Protein AF-X6D9M5-F1 (afdb_monomer_lite)

Structure (mmCIF, N/CA/C/O backbone):
data_AF-X6D9M5-F1
#
_entry.id   AF-X6D9M5-F1
#
loop_
_atom_site.group_PDB
_atom_site.id
_atom_site.type_symbol
_atom_site.label_atom_id
_atom_site.label_alt_id
_atom_site.label_comp_id
_atom_site.label_asym_id
_atom_site.label_entity_id
_atom_site.label_seq_id
_atom_site.pdbx_PDB_ins_code
_atom_site.Cartn_x
_atom_site.Cartn_y
_atom_site.Cartn_z
_atom_site.occupancy
_atom_site.B_iso_or_equiv
_atom_site.auth_seq_id
_atom_site.auth_comp_id
_atom_site.auth_asym_id
_atom_site.auth_atom_id
_atom_site.pdbx_PDB_model_num
ATOM 1 N N . MET A 1 1 ? 16.285 -18.232 -2.831 1.00 40.88 1 MET A N 1
ATOM 2 C CA . MET A 1 1 ? 16.517 -17.414 -4.043 1.00 40.88 1 MET A CA 1
ATOM 3 C C . MET A 1 1 ? 15.274 -16.557 -4.263 1.00 40.88 1 MET A C 1
ATOM 5 O O . MET A 1 1 ? 14.259 -17.080 -4.710 1.00 40.88 1 MET A O 1
ATOM 9 N N . ALA A 1 2 ? 15.285 -15.296 -3.821 1.00 47.72 2 ALA A N 1
ATOM 10 C CA . ALA A 1 2 ? 14.126 -14.412 -3.945 1.00 47.72 2 ALA A CA 1
ATOM 11 C C . ALA A 1 2 ? 13.896 -14.106 -5.434 1.00 47.72 2 ALA A C 1
ATOM 13 O O . ALA A 1 2 ? 14.718 -13.460 -6.081 1.00 47.72 2 ALA A O 1
ATOM 14 N N . ARG A 1 3 ? 12.825 -14.655 -6.017 1.00 57.47 3 ARG A N 1
ATOM 15 C CA . ARG A 1 3 ? 12.467 -14.378 -7.412 1.00 57.47 3 ARG A CA 1
ATOM 16 C C . ARG A 1 3 ? 12.013 -12.924 -7.502 1.00 57.47 3 ARG A C 1
ATOM 18 O O . ARG A 1 3 ? 11.114 -12.528 -6.767 1.00 57.47 3 ARG A O 1
ATOM 25 N N . LYS A 1 4 ? 12.624 -12.158 -8.410 1.00 66.56 4 LYS A N 1
ATOM 26 C CA . LYS A 1 4 ? 12.223 -10.777 -8.697 1.00 66.56 4 LYS A CA 1
ATOM 27 C C . LYS A 1 4 ? 10.723 -10.749 -9.043 1.00 66.56 4 LYS A C 1
ATOM 29 O O . LYS A 1 4 ? 10.288 -11.608 -9.823 1.00 66.56 4 LYS A O 1
ATOM 34 N N . PRO A 1 5 ? 9.938 -9.814 -8.484 1.00 71.94 5 PRO A N 1
ATOM 35 C CA . PRO A 1 5 ? 8.542 -9.657 -8.866 1.00 71.94 5 PRO A CA 1
ATOM 36 C C . PRO A 1 5 ? 8.432 -9.332 -10.357 1.00 71.94 5 PRO A C 1
ATOM 38 O O . PRO A 1 5 ? 9.382 -8.861 -10.986 1.00 71.94 5 PRO A O 1
ATOM 41 N N . LYS A 1 6 ? 7.280 -9.655 -10.939 1.00 81.81 6 LYS A N 1
ATOM 42 C CA . LYS A 1 6 ? 6.987 -9.465 -12.361 1.00 81.81 6 LYS A CA 1
ATOM 43 C C . LYS A 1 6 ? 5.719 -8.638 -12.505 1.00 81.81 6 LYS A C 1
ATOM 45 O O . LYS A 1 6 ? 4.904 -8.589 -11.590 1.00 81.81 6 LYS A O 1
ATOM 50 N N . VAL A 1 7 ? 5.546 -8.010 -13.661 1.00 86.31 7 VAL A N 1
ATOM 51 C CA . VAL A 1 7 ? 4.274 -7.373 -14.012 1.00 86.31 7 VAL A CA 1
ATOM 52 C C . VAL A 1 7 ? 3.164 -8.435 -14.000 1.00 86.31 7 VAL A C 1
ATOM 54 O O 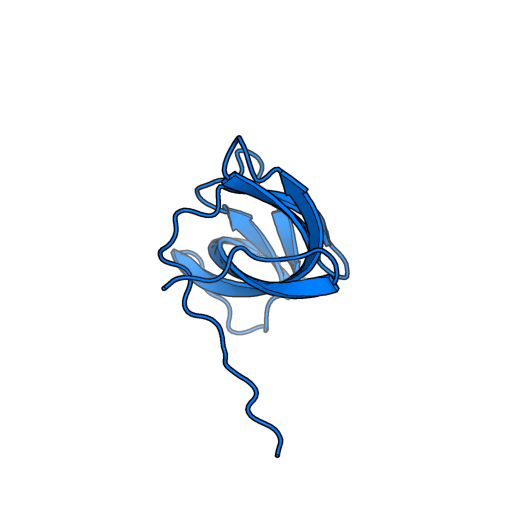. VAL A 1 7 ? 3.365 -9.540 -14.502 1.00 86.31 7 VAL A O 1
ATOM 57 N N . GLY A 1 8 ? 2.025 -8.113 -13.389 1.00 85.25 8 GLY A N 1
ATOM 58 C CA . GLY A 1 8 ? 0.888 -9.006 -13.157 1.00 85.25 8 GLY A CA 1
ATOM 59 C C . GLY A 1 8 ? 0.932 -9.773 -11.831 1.00 85.25 8 GLY A C 1
ATOM 60 O O . GLY A 1 8 ? -0.047 -10.427 -11.485 1.00 85.25 8 GLY A O 1
ATOM 61 N N . ASP A 1 9 ? 2.030 -9.694 -11.077 1.00 84.56 9 ASP A N 1
ATOM 62 C CA . ASP A 1 9 ? 2.152 -10.347 -9.771 1.00 84.56 9 ASP A CA 1
ATOM 63 C C . ASP A 1 9 ? 1.376 -9.561 -8.701 1.00 84.56 9 ASP A C 1
ATOM 65 O O . ASP A 1 9 ? 1.400 -8.326 -8.688 1.00 84.56 9 ASP A O 1
ATOM 69 N N . GLU A 1 10 ? 0.686 -10.274 -7.810 1.00 85.69 10 GLU A N 1
ATOM 70 C CA . GLU A 1 10 ? 0.018 -9.665 -6.660 1.00 85.69 10 GLU A CA 1
ATOM 71 C C . GLU A 1 10 ? 1.066 -9.316 -5.599 1.00 85.69 10 GLU A C 1
ATOM 73 O O . GLU A 1 10 ? 1.743 -10.184 -5.043 1.00 85.69 10 GLU A O 1
ATOM 78 N N . ILE A 1 11 ? 1.207 -8.025 -5.326 1.00 81.81 11 ILE A N 1
ATOM 79 C CA . ILE A 1 11 ? 2.147 -7.488 -4.352 1.00 81.81 11 ILE A CA 1
ATOM 80 C C . ILE A 1 11 ? 1.357 -6.979 -3.157 1.00 81.81 11 ILE A C 1
ATOM 82 O O . ILE A 1 11 ? 0.430 -6.186 -3.300 1.00 81.81 11 ILE A O 1
ATOM 86 N N . THR A 1 12 ? 1.749 -7.425 -1.966 1.00 82.25 12 THR A N 1
ATOM 87 C CA . THR A 1 12 ? 1.212 -6.914 -0.704 1.00 82.25 12 THR A CA 1
ATOM 88 C C . THR A 1 12 ? 2.192 -5.916 -0.106 1.00 82.25 12 THR A C 1
ATOM 90 O O . THR A 1 12 ? 3.336 -6.255 0.197 1.00 82.25 12 THR A O 1
ATOM 93 N N . LEU A 1 13 ? 1.737 -4.681 0.061 1.00 79.94 13 LEU A N 1
ATOM 94 C CA . LEU A 1 13 ? 2.492 -3.571 0.623 1.00 79.94 13 LEU A CA 1
ATOM 95 C C . LEU A 1 13 ? 2.063 -3.321 2.061 1.00 79.94 13 LEU A C 1
ATOM 97 O O . LEU A 1 13 ? 0.885 -3.403 2.388 1.00 79.94 13 LEU A O 1
ATOM 101 N N . SER A 1 14 ? 3.019 -2.996 2.924 1.00 82.94 14 SER A N 1
ATOM 102 C CA . SER A 1 14 ? 2.726 -2.579 4.296 1.00 82.94 14 SER A CA 1
ATOM 103 C C . SER A 1 14 ? 2.667 -1.058 4.365 1.00 82.94 14 SER A C 1
ATOM 105 O O . SER A 1 14 ? 3.674 -0.389 4.138 1.00 82.94 14 SER A O 1
ATOM 107 N N . ALA A 1 15 ? 1.502 -0.516 4.702 1.00 84.94 15 ALA A N 1
ATOM 108 C CA . ALA A 1 15 ? 1.303 0.905 4.951 1.00 84.94 15 ALA A CA 1
ATOM 109 C C . ALA A 1 15 ? 0.918 1.141 6.413 1.00 84.94 15 ALA A C 1
ATOM 111 O O . ALA A 1 15 ? 0.407 0.248 7.085 1.00 84.94 15 ALA A O 1
ATOM 112 N N . THR A 1 16 ? 1.160 2.344 6.921 1.00 89.00 16 THR A N 1
ATOM 113 C CA . THR A 1 16 ? 0.782 2.737 8.283 1.00 89.00 16 THR A CA 1
ATOM 114 C C . THR A 1 16 ? -0.325 3.770 8.220 1.00 89.00 16 THR A C 1
ATOM 116 O O . THR A 1 16 ? -0.182 4.778 7.533 1.00 89.00 16 THR A O 1
ATOM 119 N N . ILE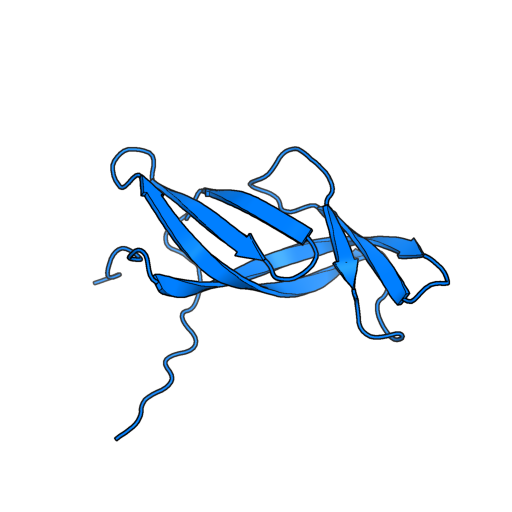 A 1 17 ? -1.417 3.541 8.945 1.00 89.38 17 ILE A N 1
ATOM 120 C CA . ILE A 1 17 ? -2.526 4.488 9.033 1.00 89.38 17 ILE A CA 1
ATOM 121 C C . ILE A 1 17 ? -2.061 5.743 9.767 1.00 89.38 17 ILE A C 1
ATOM 123 O O . ILE A 1 17 ? -1.722 5.694 10.947 1.00 89.38 17 ILE A O 1
ATOM 127 N N . LEU A 1 18 ? -2.077 6.876 9.073 1.00 88.50 18 LEU A N 1
ATOM 128 C CA . LEU A 1 18 ? -1.817 8.192 9.647 1.00 88.50 18 LEU A CA 1
ATOM 129 C C . LEU A 1 18 ? -3.094 8.839 10.180 1.00 88.50 18 LEU A C 1
ATOM 131 O O . LEU A 1 18 ? -3.067 9.507 11.209 1.00 88.50 18 LEU A O 1
ATOM 135 N N . LYS A 1 19 ? -4.212 8.657 9.475 1.00 87.88 19 LYS A N 1
ATOM 136 C CA . LYS A 1 19 ? -5.496 9.263 9.828 1.00 87.88 19 LYS A CA 1
ATOM 137 C C . LYS A 1 19 ? -6.637 8.391 9.328 1.00 87.88 19 LYS A C 1
ATOM 139 O O . LYS A 1 19 ? -6.599 7.956 8.186 1.00 87.88 19 LYS A O 1
ATOM 144 N N . VAL A 1 20 ? -7.643 8.167 10.165 1.00 87.50 20 VAL A N 1
ATOM 145 C CA . VAL A 1 20 ? -8.895 7.498 9.783 1.00 87.50 20 VAL A CA 1
ATOM 146 C C . VAL A 1 20 ? -9.940 8.586 9.556 1.00 87.50 20 VAL A C 1
ATOM 148 O O . VAL A 1 20 ? -10.072 9.473 10.401 1.00 87.50 20 VAL A O 1
ATOM 151 N N . MET A 1 21 ? -10.626 8.567 8.416 1.00 84.50 21 MET A N 1
ATOM 152 C CA . MET A 1 21 ? -11.762 9.450 8.135 1.00 84.50 21 MET A CA 1
ATOM 153 C C . MET A 1 21 ? -13.075 8.707 8.419 1.00 84.50 21 MET A C 1
ATOM 155 O O . MET A 1 21 ? -13.124 7.479 8.375 1.00 84.50 21 MET A O 1
ATOM 159 N N . GLU A 1 22 ? -14.139 9.451 8.727 1.00 74.62 22 GLU A N 1
ATOM 160 C CA . GLU A 1 22 ? -15.451 8.886 9.097 1.00 74.62 22 GLU A CA 1
ATOM 161 C C . GLU A 1 22 ? -16.152 8.139 7.948 1.00 74.62 22 GLU A C 1
ATOM 163 O O . GLU A 1 22 ? -17.033 7.325 8.201 1.00 74.62 22 GLU A O 1
ATOM 168 N N . ASP A 1 23 ? -15.707 8.338 6.705 1.00 76.00 23 ASP A N 1
ATOM 169 C CA . ASP A 1 23 ? -16.272 7.718 5.497 1.00 76.00 23 ASP A CA 1
ATOM 170 C C . ASP A 1 23 ? -15.738 6.293 5.223 1.00 76.00 23 ASP A C 1
ATOM 172 O O . ASP A 1 23 ? -15.965 5.727 4.163 1.00 76.00 23 ASP A O 1
ATOM 176 N N . GLY A 1 24 ? -14.961 5.712 6.147 1.00 76.56 24 GLY A N 1
ATOM 177 C CA . GLY A 1 24 ? -14.277 4.422 5.938 1.00 76.56 24 GLY A CA 1
ATOM 178 C C . GLY A 1 24 ? -12.944 4.534 5.186 1.00 76.56 24 GLY A C 1
ATOM 179 O O . GLY A 1 24 ? -12.165 3.581 5.128 1.00 76.56 24 GLY A O 1
ATOM 180 N N . VAL A 1 25 ? -12.609 5.728 4.698 1.00 83.69 25 VAL A N 1
ATOM 181 C CA . VAL A 1 25 ? -11.331 6.019 4.046 1.00 83.69 25 VAL A CA 1
ATOM 182 C C . VAL A 1 25 ? -10.278 6.411 5.082 1.00 83.69 25 VAL A C 1
ATOM 184 O O . VAL A 1 25 ? -10.492 7.297 5.905 1.00 83.69 25 VAL A O 1
ATOM 187 N N . SER A 1 26 ? -9.093 5.813 5.018 1.00 87.44 26 SER A N 1
ATOM 188 C CA . SER A 1 26 ? -7.947 6.199 5.843 1.00 87.44 26 SER A CA 1
ATOM 189 C C . SER A 1 26 ? -6.790 6.714 5.002 1.00 87.44 26 SER A C 1
ATOM 191 O O . SER A 1 26 ? -6.416 6.124 3.990 1.00 87.44 26 SER A O 1
ATOM 193 N N . SER A 1 27 ? -6.155 7.785 5.475 1.00 87.69 27 SER A N 1
ATOM 194 C CA . SER A 1 27 ? -4.848 8.207 4.986 1.00 87.69 27 SER A CA 1
ATOM 195 C C . SER A 1 27 ? -3.770 7.292 5.548 1.00 87.69 27 SER A C 1
ATOM 197 O O . SER A 1 27 ? -3.575 7.212 6.763 1.00 87.69 27 SER A O 1
ATOM 199 N N . VAL A 1 28 ? -3.037 6.639 4.660 1.00 87.25 28 VAL A N 1
ATOM 200 C CA . VAL A 1 28 ? -1.926 5.752 4.979 1.00 87.25 28 VAL A CA 1
ATOM 201 C C . VAL A 1 28 ? -0.627 6.290 4.401 1.00 87.25 28 VAL A C 1
ATOM 203 O O . VAL A 1 28 ? -0.601 6.873 3.321 1.00 87.25 28 VAL A O 1
ATOM 206 N N . SER A 1 29 ? 0.467 6.074 5.120 1.00 86.06 29 SER A N 1
ATOM 207 C CA . SER A 1 29 ? 1.818 6.324 4.633 1.00 86.06 29 SER A CA 1
ATOM 208 C C . SER A 1 29 ? 2.515 5.006 4.354 1.00 86.06 29 SER A C 1
ATOM 210 O O . SER A 1 29 ? 2.520 4.095 5.186 1.00 86.06 29 SER A O 1
ATOM 212 N N . VAL A 1 30 ? 3.095 4.904 3.165 1.00 82.62 30 VAL A N 1
ATOM 213 C CA . VAL A 1 30 ? 3.921 3.771 2.765 1.00 82.62 30 VAL A CA 1
ATOM 214 C C . VAL A 1 30 ? 5.374 4.229 2.898 1.00 82.62 30 VAL A C 1
ATOM 216 O O . VAL A 1 30 ? 5.737 5.222 2.283 1.00 82.62 30 VAL A O 1
ATOM 219 N N . PRO A 1 31 ? 6.235 3.539 3.662 1.00 71.94 31 PRO A N 1
ATOM 220 C CA . PRO A 1 31 ? 7.585 4.025 3.975 1.00 71.94 31 PRO A CA 1
ATOM 221 C C . PRO A 1 31 ? 8.463 4.287 2.741 1.00 71.94 31 PRO A C 1
ATOM 223 O O . PRO A 1 31 ? 9.363 5.116 2.784 1.00 71.94 31 PRO A O 1
ATOM 226 N N . THR A 1 32 ? 8.198 3.603 1.629 1.00 72.12 32 THR A N 1
ATOM 227 C CA . THR A 1 32 ? 8.927 3.761 0.362 1.00 72.12 32 THR A CA 1
ATOM 228 C C . THR A 1 32 ? 8.270 4.753 -0.600 1.00 72.12 32 THR A C 1
ATOM 230 O O . THR A 1 32 ? 8.723 4.883 -1.735 1.00 72.12 32 THR A O 1
ATOM 233 N N . TYR A 1 33 ? 7.174 5.398 -0.198 1.00 74.69 33 TYR A N 1
ATOM 234 C CA . TYR A 1 33 ? 6.408 6.321 -1.023 1.00 74.69 33 TYR A CA 1
ATOM 235 C C . TYR A 1 33 ? 6.151 7.612 -0.244 1.00 74.69 33 TYR A C 1
ATOM 237 O O . TYR A 1 33 ? 5.552 7.623 0.825 1.00 74.69 33 TYR A O 1
ATOM 245 N N . ASN A 1 34 ? 6.622 8.727 -0.792 1.00 68.38 34 ASN A N 1
ATOM 246 C CA . ASN A 1 34 ? 6.695 9.985 -0.052 1.00 68.38 34 ASN A CA 1
ATOM 247 C C . ASN A 1 34 ? 5.342 10.707 0.097 1.00 68.38 34 ASN A C 1
ATOM 249 O O . ASN A 1 34 ? 5.270 11.733 0.769 1.00 68.3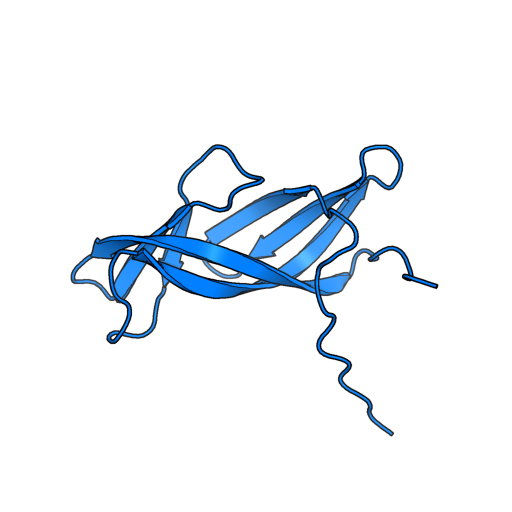8 34 ASN A O 1
ATOM 253 N N . PHE A 1 35 ? 4.280 10.207 -0.543 1.00 75.75 35 PHE A N 1
ATOM 254 C CA . PHE A 1 35 ? 2.952 10.813 -0.500 1.00 75.75 35 PHE A CA 1
ATOM 255 C C . PHE A 1 35 ? 1.964 9.939 0.279 1.00 75.75 35 PHE A C 1
ATOM 257 O O . PHE A 1 35 ? 1.883 8.737 0.038 1.00 75.75 35 PHE A O 1
ATOM 264 N N . PRO A 1 36 ? 1.179 10.508 1.205 1.00 80.56 36 PRO A N 1
ATOM 265 C CA . PRO A 1 36 ? 0.111 9.761 1.848 1.00 80.56 36 PRO A CA 1
ATOM 266 C C . PRO A 1 36 ? -0.966 9.387 0.820 1.00 80.56 36 PRO A C 1
ATOM 268 O O . PRO A 1 36 ? -1.361 10.209 -0.005 1.00 80.56 36 PRO A O 1
ATOM 271 N N . LEU A 1 37 ? -1.448 8.148 0.888 1.00 78.56 37 LEU A N 1
ATOM 272 C CA . LEU A 1 37 ? -2.532 7.634 0.052 1.00 78.56 37 LEU A CA 1
ATOM 273 C C . LEU A 1 37 ? -3.816 7.513 0.862 1.00 78.56 37 LEU A C 1
ATOM 275 O O . LEU A 1 37 ? -3.770 7.188 2.044 1.00 78.56 37 LEU A O 1
ATOM 279 N N . ALA A 1 38 ? -4.960 7.746 0.230 1.00 83.25 38 ALA A N 1
ATOM 280 C CA . ALA A 1 38 ? -6.268 7.543 0.839 1.00 83.25 38 ALA A CA 1
ATOM 281 C C . ALA A 1 38 ? -6.832 6.196 0.374 1.00 83.25 38 ALA A C 1
ATOM 283 O O . ALA A 1 38 ? -7.171 6.052 -0.797 1.00 83.25 38 ALA A O 1
ATOM 284 N N . ILE A 1 39 ? -6.902 5.212 1.267 1.00 82.50 39 ILE A N 1
ATOM 285 C CA . ILE A 1 39 ? -7.427 3.878 0.952 1.00 82.50 39 ILE A CA 1
ATOM 286 C C . ILE A 1 39 ? -8.703 3.596 1.731 1.00 82.50 39 ILE A C 1
ATOM 288 O O . ILE A 1 39 ? -8.849 4.046 2.867 1.00 82.50 39 ILE A O 1
ATOM 292 N N . ASP A 1 40 ? -9.592 2.804 1.141 1.00 80.88 40 ASP A N 1
ATOM 293 C CA . ASP A 1 40 ? -10.695 2.216 1.889 1.00 80.88 40 ASP A CA 1
ATOM 294 C C . ASP A 1 40 ? -10.113 1.242 2.918 1.00 80.88 40 ASP A C 1
ATOM 296 O O . ASP A 1 40 ? -9.346 0.329 2.592 1.00 80.88 40 ASP A O 1
ATOM 300 N N . THR A 1 41 ? -10.397 1.496 4.188 1.00 73.56 41 THR A N 1
ATOM 301 C CA . THR A 1 41 ? -9.950 0.644 5.284 1.00 73.56 41 THR A CA 1
ATOM 302 C C . THR A 1 41 ? -11.152 0.061 5.994 1.00 73.56 41 THR A C 1
ATOM 304 O O . THR A 1 41 ? -12.158 0.747 6.163 1.00 73.56 41 THR A O 1
ATOM 307 N N . PRO A 1 42 ? -11.050 -1.176 6.510 1.00 72.75 42 PRO A N 1
ATOM 308 C CA . PRO A 1 42 ? -12.117 -1.717 7.334 1.00 72.75 42 PRO A CA 1
ATOM 309 C C . PRO A 1 42 ? -12.402 -0.752 8.491 1.00 72.75 42 PRO A C 1
ATOM 311 O O . PRO A 1 42 ? -11.463 -0.266 9.114 1.00 72.75 42 PRO A O 1
ATOM 314 N N . GLN A 1 43 ? -13.678 -0.537 8.834 1.00 67.06 43 GLN A N 1
ATOM 315 C CA . GLN A 1 43 ? -14.136 0.418 9.869 1.00 67.06 43 GLN A CA 1
ATOM 316 C C . GLN A 1 43 ? -13.460 0.268 11.252 1.00 67.06 43 GLN A C 1
ATOM 318 O O . GLN A 1 43 ? -13.613 1.112 12.127 1.00 67.06 43 GLN A O 1
ATOM 323 N N . LYS A 1 44 ? -12.710 -0.816 11.476 1.00 73.81 44 LYS A N 1
ATOM 324 C CA . LYS A 1 44 ? -11.923 -1.075 12.692 1.00 73.81 44 LYS A CA 1
ATOM 325 C C . LYS A 1 44 ? -10.466 -0.601 12.603 1.00 73.81 44 LYS A C 1
ATOM 327 O O . LYS A 1 44 ? -9.683 -0.896 13.508 1.00 73.81 44 LYS A O 1
ATOM 332 N N . ALA A 1 45 ? -10.097 0.084 11.527 1.00 79.12 45 ALA A N 1
ATOM 333 C CA . ALA A 1 45 ? -8.800 0.709 11.348 1.00 79.12 45 ALA A CA 1
ATOM 334 C C . ALA A 1 45 ? -8.517 1.726 12.461 1.00 79.12 45 ALA A C 1
ATOM 336 O O . ALA A 1 45 ? -9.388 2.499 12.857 1.00 79.12 45 ALA A O 1
ATOM 337 N N . LYS A 1 46 ? -7.282 1.731 12.969 1.00 84.25 46 LYS A N 1
ATOM 338 C CA . LYS A 1 46 ? -6.826 2.691 13.984 1.00 84.25 46 LYS A CA 1
ATOM 339 C C . LYS A 1 46 ? -5.601 3.446 13.498 1.00 84.25 46 LYS A C 1
ATOM 341 O O . LYS A 1 46 ? -4.729 2.872 12.852 1.00 84.25 46 LYS A O 1
ATOM 346 N N . VAL A 1 47 ? -5.499 4.718 13.873 1.00 88.06 47 VAL A N 1
ATOM 347 C CA . VAL A 1 47 ? -4.283 5.510 13.647 1.00 88.06 47 VAL A CA 1
ATOM 348 C C . VAL A 1 47 ? -3.080 4.809 14.289 1.00 88.06 47 VAL A C 1
ATOM 350 O O . VAL A 1 47 ? -3.165 4.318 15.413 1.00 88.06 47 VAL A O 1
ATOM 353 N N . GLY A 1 48 ? -1.977 4.715 13.547 1.00 87.06 48 GLY A N 1
ATOM 354 C CA . G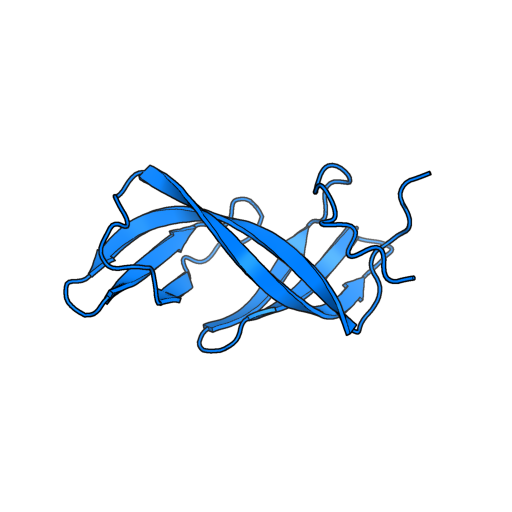LY A 1 48 ? -0.766 3.982 13.919 1.00 87.06 48 GLY A CA 1
ATOM 355 C C . GLY A 1 48 ? -0.795 2.483 13.602 1.00 87.06 48 GLY A C 1
ATOM 356 O O . GLY A 1 48 ? 0.227 1.811 13.744 1.00 87.06 48 GLY A O 1
ATOM 357 N N . GLN A 1 49 ? -1.925 1.933 13.148 1.00 87.62 49 GLN A N 1
ATOM 358 C CA . GLN A 1 49 ? -2.001 0.531 12.748 1.00 87.62 49 GLN A CA 1
ATOM 359 C C . GLN A 1 49 ? -1.295 0.308 11.407 1.00 87.62 49 GLN A C 1
ATOM 361 O O . GLN A 1 49 ? -1.422 1.105 10.477 1.00 87.62 49 GLN A O 1
ATOM 366 N N . LYS A 1 50 ? -0.580 -0.815 11.292 1.00 85.75 50 LYS A N 1
ATOM 367 C CA . LYS A 1 50 ? -0.065 -1.294 10.009 1.00 85.75 50 LYS A CA 1
ATOM 368 C C . LYS A 1 50 ? -1.159 -2.052 9.270 1.00 85.75 50 LYS A C 1
ATOM 370 O O . LYS A 1 50 ? -1.753 -2.974 9.826 1.00 85.75 50 LYS A O 1
ATOM 375 N N . VAL A 1 51 ? -1.387 -1.679 8.022 1.00 84.88 51 VAL A N 1
ATOM 376 C CA . VAL A 1 51 ? -2.329 -2.329 7.116 1.00 84.88 51 VAL A CA 1
ATOM 377 C C . VAL A 1 51 ? -1.599 -2.882 5.906 1.00 84.88 51 VAL A C 1
ATOM 379 O O . VAL A 1 51 ? -0.654 -2.282 5.393 1.00 84.88 51 VAL A O 1
ATOM 382 N N . ALA A 1 52 ? -2.040 -4.057 5.474 1.00 83.94 52 ALA A N 1
ATOM 383 C CA . ALA A 1 52 ? -1.579 -4.686 4.254 1.00 83.94 52 ALA A CA 1
ATOM 384 C C . ALA A 1 52 ? -2.475 -4.228 3.102 1.00 83.94 52 ALA A C 1
ATOM 386 O O . ALA A 1 52 ? -3.690 -4.406 3.162 1.00 83.94 52 ALA A O 1
ATOM 387 N N . ILE A 1 53 ? -1.876 -3.644 2.072 1.00 82.12 53 ILE A N 1
ATOM 388 C CA . ILE A 1 53 ? -2.566 -3.222 0.860 1.00 82.12 53 ILE A CA 1
ATOM 389 C C . ILE A 1 53 ? -2.080 -4.114 -0.268 1.00 82.12 53 ILE A C 1
ATOM 391 O O . ILE A 1 53 ? -0.898 -4.097 -0.613 1.00 82.12 53 ILE A O 1
ATOM 395 N N . SER A 1 54 ? -2.973 -4.925 -0.813 1.00 84.44 54 SER A N 1
ATOM 396 C CA . SER A 1 54 ? -2.687 -5.737 -1.986 1.00 84.44 54 SER A CA 1
ATOM 397 C C . SER A 1 54 ? -2.970 -4.948 -3.260 1.00 84.44 54 SER A C 1
ATOM 399 O O . SER A 1 54 ? -3.898 -4.145 -3.344 1.00 84.44 54 SER A O 1
ATOM 401 N N . GLY A 1 55 ? -2.155 -5.187 -4.276 1.00 85.94 55 GLY A N 1
ATOM 402 C CA . GLY A 1 55 ? -2.385 -4.673 -5.614 1.00 85.94 55 GLY A CA 1
ATOM 403 C C . GLY A 1 55 ? -1.579 -5.451 -6.639 1.00 85.94 55 GLY A C 1
ATOM 404 O O . GLY A 1 55 ? -0.820 -6.358 -6.302 1.00 85.94 55 GLY A O 1
ATOM 405 N N . PHE A 1 56 ? -1.726 -5.085 -7.904 1.00 87.50 56 PHE A N 1
ATOM 406 C CA . PHE A 1 56 ? -1.063 -5.785 -9.002 1.00 87.50 56 PHE A CA 1
ATOM 407 C C . PHE A 1 56 ? 0.105 -4.970 -9.532 1.00 87.50 56 PHE A C 1
ATOM 409 O O . PHE A 1 56 ? -0.057 -3.795 -9.858 1.00 87.50 56 PHE A O 1
ATOM 416 N N . ALA A 1 57 ? 1.279 -5.585 -9.655 1.00 87.25 57 ALA A N 1
ATOM 417 C CA . ALA A 1 57 ? 2.432 -4.938 -10.268 1.00 87.25 57 ALA A CA 1
ATOM 418 C C . ALA A 1 57 ? 2.126 -4.599 -11.735 1.00 87.25 57 ALA A C 1
ATOM 420 O O . ALA A 1 57 ? 1.923 -5.491 -12.553 1.00 87.25 57 ALA A O 1
ATOM 421 N N . THR A 1 58 ? 2.108 -3.320 -12.095 1.00 89.25 58 THR A N 1
ATOM 422 C CA . THR A 1 58 ? 1.949 -2.863 -13.485 1.00 89.25 58 THR A CA 1
ATOM 423 C C . THR A 1 58 ? 3.284 -2.537 -14.139 1.00 89.25 58 THR A C 1
ATOM 425 O O . THR A 1 58 ? 3.396 -2.595 -15.360 1.00 89.25 58 THR A O 1
ATOM 428 N N . ARG A 1 59 ? 4.310 -2.220 -13.342 1.00 86.12 59 ARG A N 1
ATOM 429 C CA . ARG A 1 59 ? 5.668 -1.934 -13.816 1.00 86.12 59 ARG A CA 1
ATOM 430 C C . ARG A 1 59 ? 6.685 -2.429 -12.798 1.00 86.12 59 ARG A C 1
ATOM 432 O O . ARG A 1 59 ? 6.486 -2.217 -11.610 1.00 86.12 59 ARG A O 1
ATOM 439 N N . VAL A 1 60 ? 7.756 -3.076 -13.248 1.00 85.00 60 VAL A N 1
ATOM 440 C CA . VAL A 1 60 ? 8.859 -3.515 -12.382 1.00 85.00 60 VAL A CA 1
ATOM 441 C C . VAL A 1 60 ? 10.172 -3.038 -12.990 1.00 85.00 60 VAL A C 1
ATOM 443 O O . VAL A 1 60 ? 10.582 -3.533 -14.037 1.00 85.00 60 VAL A O 1
ATOM 446 N N . ASP A 1 61 ? 10.837 -2.109 -12.317 1.00 84.31 61 ASP A N 1
ATOM 447 C CA . ASP A 1 61 ? 12.170 -1.622 -12.645 1.00 84.31 61 ASP A CA 1
ATOM 448 C C . ASP A 1 61 ? 13.186 -2.433 -11.824 1.00 84.31 61 ASP A C 1
ATOM 450 O O . ASP A 1 61 ? 13.392 -2.225 -10.627 1.00 84.31 61 ASP A O 1
ATOM 454 N N . GLN A 1 62 ? 13.783 -3.434 -12.474 1.00 74.81 62 GLN A N 1
ATOM 455 C CA . GLN A 1 62 ? 14.685 -4.391 -11.827 1.00 74.81 62 GLN A CA 1
ATOM 456 C C . GLN A 1 62 ? 16.077 -3.830 -11.513 1.00 74.81 62 GLN A C 1
ATOM 458 O O . GLN A 1 62 ? 16.785 -4.458 -10.725 1.00 74.81 62 GLN A O 1
ATOM 463 N N . GLU A 1 63 ? 16.470 -2.718 -12.141 1.00 75.81 63 GLU A N 1
ATOM 464 C CA . GLU A 1 63 ? 17.724 -2.003 -11.861 1.00 75.81 63 GLU A CA 1
ATOM 465 C C . GLU A 1 63 ? 17.640 -1.247 -10.534 1.00 75.81 63 GLU A C 1
ATOM 467 O O . GLU A 1 63 ? 18.443 -1.483 -9.639 1.00 75.81 63 GLU A O 1
ATOM 472 N N . ASP A 1 64 ? 16.614 -0.413 -10.373 1.00 72.12 64 ASP A N 1
ATOM 473 C CA . ASP A 1 64 ? 16.378 0.373 -9.157 1.00 72.12 64 ASP A CA 1
ATOM 474 C C . ASP A 1 64 ? 15.665 -0.404 -8.038 1.00 72.12 64 ASP A C 1
ATOM 476 O O . ASP A 1 64 ? 15.454 0.128 -6.947 1.00 72.12 64 ASP A O 1
ATOM 480 N N . GLY A 1 65 ? 15.207 -1.630 -8.311 1.00 78.19 65 GLY A N 1
ATOM 481 C CA . GLY A 1 65 ? 14.371 -2.391 -7.381 1.00 78.19 65 GLY A CA 1
ATOM 482 C C . GLY A 1 65 ? 13.015 -1.729 -7.116 1.00 78.19 65 GLY A C 1
ATOM 483 O O . GLY A 1 65 ? 12.431 -1.923 -6.053 1.00 78.19 65 GLY A O 1
ATOM 484 N N . LYS A 1 66 ? 12.503 -0.931 -8.056 1.00 82.81 66 LYS A N 1
ATOM 485 C CA . LYS A 1 66 ? 11.217 -0.233 -7.930 1.00 82.81 66 LYS A CA 1
ATOM 486 C C . LYS A 1 66 ? 10.110 -1.051 -8.585 1.00 82.81 66 LYS A C 1
ATOM 488 O O . LYS A 1 66 ? 10.284 -1.611 -9.661 1.00 82.81 66 LYS A O 1
ATOM 493 N N . VAL A 1 67 ? 8.941 -1.104 -7.963 1.00 84.56 67 VAL A N 1
ATOM 494 C CA . VAL A 1 67 ? 7.722 -1.644 -8.572 1.00 84.56 67 VAL A CA 1
ATOM 495 C C . VAL A 1 67 ? 6.617 -0.625 -8.462 1.00 84.56 67 VAL A C 1
ATOM 497 O O . VAL A 1 67 ? 6.369 -0.074 -7.393 1.00 84.56 67 VAL A O 1
ATOM 500 N N . THR A 1 68 ? 5.929 -0.396 -9.569 1.00 87.44 68 THR A N 1
ATOM 501 C CA . THR A 1 68 ? 4.647 0.289 -9.570 1.00 87.44 68 THR A CA 1
ATOM 502 C C . THR A 1 68 ? 3.557 -0.756 -9.436 1.00 87.44 68 THR A C 1
ATOM 504 O O . THR A 1 68 ? 3.401 -1.624 -10.297 1.00 87.44 68 THR A O 1
ATOM 507 N N . VAL A 1 69 ? 2.814 -0.672 -8.343 1.00 87.25 69 VAL A N 1
ATOM 508 C CA . VAL A 1 69 ? 1.664 -1.510 -8.030 1.00 87.25 69 VAL A CA 1
ATOM 509 C C . VAL A 1 69 ? 0.410 -0.677 -8.242 1.00 87.25 69 VAL A C 1
ATOM 511 O O . VAL A 1 69 ? 0.295 0.430 -7.719 1.00 87.25 69 VAL A O 1
ATOM 514 N N . ARG A 1 70 ? -0.545 -1.197 -9.006 1.00 87.69 70 ARG A N 1
ATOM 515 C CA . ARG A 1 70 ? -1.878 -0.616 -9.120 1.00 87.69 70 ARG A CA 1
ATOM 516 C C . ARG A 1 70 ? -2.739 -1.133 -7.980 1.00 87.69 70 ARG A C 1
ATOM 518 O O . ARG A 1 70 ? -2.988 -2.337 -7.894 1.00 87.69 70 ARG A O 1
ATOM 525 N N . ILE A 1 71 ? -3.182 -0.210 -7.140 1.00 84.38 71 ILE A N 1
ATOM 526 C CA . ILE A 1 71 ? -4.108 -0.464 -6.044 1.00 84.38 71 ILE A CA 1
ATOM 527 C C . ILE A 1 71 ? -5.491 -0.039 -6.516 1.00 84.38 71 ILE A C 1
A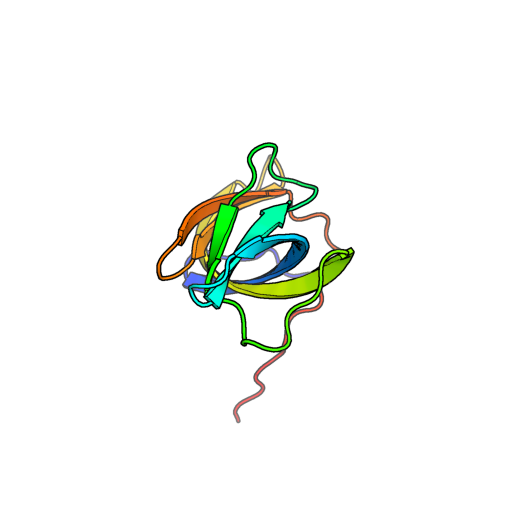TOM 529 O O . ILE A 1 71 ? -5.681 1.087 -6.991 1.00 84.38 71 ILE A O 1
ATOM 533 N N . ASP A 1 72 ? -6.439 -0.963 -6.422 1.00 75.56 72 ASP A N 1
ATOM 534 C CA . ASP A 1 72 ? -7.823 -0.705 -6.797 1.00 75.56 72 ASP A CA 1
ATOM 535 C C . ASP A 1 72 ? -8.399 0.421 -5.921 1.00 75.56 72 ASP A C 1
ATOM 537 O O . ASP A 1 72 ? -8.203 0.433 -4.707 1.00 75.56 72 ASP A O 1
ATOM 541 N N . GLY A 1 73 ? -8.996 1.436 -6.548 1.00 69.19 73 GLY A N 1
ATOM 542 C CA . GLY A 1 73 ? -9.551 2.608 -5.857 1.00 69.19 73 GLY A CA 1
ATOM 543 C C . GLY A 1 73 ? -8.555 3.694 -5.416 1.00 69.19 73 GLY A C 1
ATOM 544 O O . GLY A 1 73 ? -8.992 4.777 -5.046 1.00 69.19 73 GLY A O 1
ATOM 545 N N . CYS A 1 74 ? -7.237 3.465 -5.491 1.00 68.31 74 CYS A N 1
ATOM 546 C CA . CYS A 1 74 ? -6.232 4.414 -4.978 1.00 68.31 74 CYS A CA 1
ATOM 547 C C . CYS A 1 74 ? -5.240 4.916 -6.046 1.00 68.31 74 CYS A C 1
ATOM 549 O O . CYS A 1 74 ? -4.693 6.012 -5.934 1.00 68.31 74 CYS A O 1
ATOM 551 N N . GLY A 1 75 ? -5.033 4.137 -7.115 1.00 78.62 75 GLY A N 1
ATOM 552 C CA . GLY A 1 75 ? -4.181 4.507 -8.246 1.00 78.62 75 GLY A CA 1
ATOM 553 C C . GLY A 1 75 ? -2.868 3.725 -8.305 1.00 78.62 75 GLY A C 1
ATOM 554 O O . GLY A 1 75 ? -2.792 2.562 -7.907 1.00 78.62 75 GLY A O 1
ATOM 555 N N . LEU A 1 76 ? -1.835 4.342 -8.883 1.00 83.81 76 LEU A N 1
ATOM 556 C CA . LEU A 1 76 ? -0.520 3.728 -9.080 1.00 83.81 76 LEU A CA 1
ATOM 557 C C . LEU A 1 76 ? 0.428 4.120 -7.945 1.00 83.81 76 LEU A C 1
ATOM 559 O O . LEU A 1 76 ? 0.713 5.300 -7.752 1.00 83.81 76 LEU A O 1
ATOM 563 N N . VAL A 1 77 ? 0.960 3.126 -7.239 1.00 81.50 77 VAL A N 1
ATOM 564 C CA . VAL A 1 77 ? 1.899 3.316 -6.131 1.00 81.50 77 VAL A CA 1
ATOM 565 C C . VAL A 1 77 ? 3.245 2.730 -6.511 1.00 81.50 77 VAL A C 1
ATOM 567 O O . VAL A 1 77 ? 3.365 1.525 -6.718 1.00 81.50 77 VAL A O 1
ATOM 570 N N . THR A 1 78 ? 4.268 3.576 -6.595 1.00 84.25 78 THR A N 1
ATOM 571 C CA . THR A 1 78 ? 5.641 3.118 -6.824 1.00 84.25 78 THR A CA 1
ATOM 572 C C . THR A 1 78 ? 6.341 2.927 -5.490 1.00 84.25 78 THR A C 1
ATOM 574 O O . THR A 1 78 ? 6.460 3.862 -4.705 1.00 84.25 78 THR A O 1
ATOM 577 N N . VAL A 1 79 ? 6.817 1.716 -5.243 1.00 79.75 79 VAL A N 1
ATOM 578 C CA . VAL A 1 79 ? 7.534 1.343 -4.026 1.00 79.75 79 VAL A CA 1
ATOM 579 C C . VAL A 1 79 ? 8.871 0.718 -4.371 1.00 79.75 79 VAL A C 1
ATOM 581 O O . VAL A 1 79 ? 9.034 0.107 -5.426 1.00 79.75 79 VAL A O 1
ATOM 584 N N . VAL A 1 80 ? 9.827 0.856 -3.462 1.00 78.69 80 VAL A N 1
ATOM 585 C CA . VAL A 1 80 ? 11.099 0.143 -3.543 1.00 78.69 80 VAL A CA 1
ATOM 586 C C . VAL A 1 80 ? 10.906 -1.205 -2.869 1.00 78.69 80 VAL A C 1
ATOM 588 O O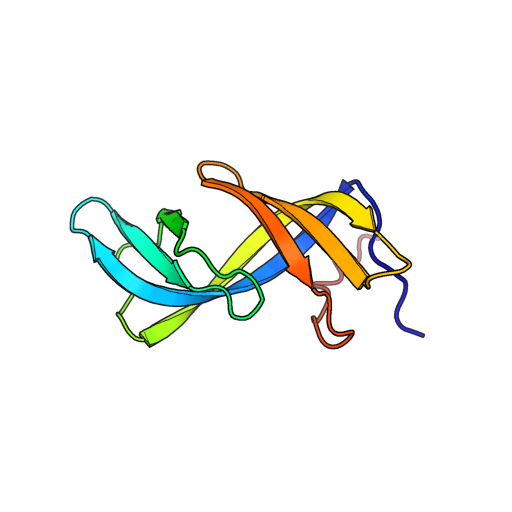 . VAL A 1 80 ? 10.536 -1.284 -1.699 1.00 78.69 80 VAL A O 1
ATOM 591 N N . ILE A 1 81 ? 11.121 -2.273 -3.621 1.00 68.19 81 ILE A N 1
ATOM 592 C CA . ILE A 1 81 ? 11.068 -3.636 -3.117 1.00 68.19 81 ILE A CA 1
ATOM 593 C C . ILE A 1 81 ? 12.431 -3.901 -2.506 1.00 68.19 81 ILE A C 1
ATOM 595 O O . ILE A 1 81 ? 13.316 -4.484 -3.133 1.00 68.19 81 ILE A O 1
ATOM 599 N N . ASP A 1 82 ? 12.607 -3.461 -1.267 1.00 59.25 82 ASP A N 1
ATOM 600 C CA . ASP A 1 82 ? 13.604 -4.115 -0.445 1.00 59.25 82 ASP A CA 1
ATOM 601 C C . ASP A 1 82 ? 13.178 -5.586 -0.338 1.00 59.25 82 ASP A C 1
ATOM 603 O O . ASP A 1 82 ? 12.004 -5.892 -0.118 1.00 59.25 82 ASP A O 1
ATOM 607 N N . SER A 1 83 ? 14.101 -6.501 -0.616 1.00 49.56 83 SER A N 1
ATOM 608 C CA . SER A 1 83 ? 13.903 -7.943 -0.846 1.00 49.56 83 SER A CA 1
ATOM 609 C C . SER A 1 83 ? 13.243 -8.748 0.298 1.00 49.56 83 SER A C 1
ATOM 611 O O . SER A 1 83 ? 13.278 -9.977 0.295 1.00 49.56 83 SER A O 1
ATOM 613 N N . SER A 1 84 ? 12.632 -8.072 1.267 1.00 41.12 84 SER A N 1
ATOM 614 C CA . SER A 1 84 ? 12.063 -8.575 2.510 1.00 41.12 84 SER A CA 1
ATOM 615 C C . SER A 1 84 ? 10.533 -8.737 2.509 1.00 41.12 84 SER A C 1
ATOM 617 O O . SER A 1 84 ? 9.988 -9.188 3.516 1.00 41.12 84 SER A O 1
ATOM 619 N N . LEU A 1 85 ? 9.811 -8.440 1.415 1.00 48.31 85 LEU A N 1
ATOM 620 C CA . LEU A 1 85 ? 8.356 -8.665 1.374 1.00 48.31 85 LEU A CA 1
ATOM 621 C C . LEU A 1 85 ? 8.017 -10.173 1.343 1.00 48.31 85 LEU A C 1
ATOM 623 O O . LEU A 1 85 ? 8.388 -10.865 0.387 1.00 48.31 85 LEU A O 1
ATOM 627 N N . PRO A 1 86 ? 7.283 -10.710 2.339 1.00 41.84 86 PRO A N 1
ATOM 628 C CA . PRO A 1 86 ? 6.837 -12.096 2.312 1.00 41.84 86 PRO A CA 1
ATOM 629 C C . PRO A 1 86 ? 5.753 -12.262 1.238 1.00 41.84 86 PRO A C 1
ATOM 631 O O . PRO A 1 86 ? 4.681 -11.663 1.319 1.00 41.84 86 PRO A O 1
ATOM 634 N N . ARG A 1 87 ? 6.011 -13.086 0.213 1.00 50.69 87 ARG A N 1
ATOM 635 C CA . ARG A 1 87 ? 4.964 -13.486 -0.740 1.00 50.69 87 ARG A CA 1
ATOM 636 C C . ARG A 1 87 ? 3.970 -14.410 -0.039 1.00 50.69 87 ARG A C 1
ATOM 638 O O . ARG A 1 87 ? 4.358 -15.469 0.452 1.00 50.69 87 ARG A O 1
ATOM 645 N N . SER A 1 88 ? 2.685 -14.057 -0.085 1.00 48.66 88 SER A N 1
ATOM 646 C CA . SER A 1 88 ? 1.594 -15.009 0.129 1.00 48.66 88 SER A CA 1
ATOM 647 C C . SER A 1 88 ? 1.589 -15.987 -1.048 1.00 48.66 88 SER A C 1
ATOM 649 O O . SER A 1 88 ? 1.071 -15.714 -2.130 1.00 48.66 88 SER A O 1
ATOM 651 N N . GLN A 1 89 ? 2.287 -17.108 -0.875 1.00 45.25 89 GLN A N 1
ATOM 652 C CA . GLN A 1 89 ? 2.360 -18.186 -1.850 1.00 45.25 89 GLN A CA 1
ATOM 653 C C . GLN A 1 89 ? 1.002 -18.884 -1.897 1.00 45.25 89 GLN A C 1
ATOM 655 O O . GLN A 1 89 ? 0.729 -19.809 -1.135 1.00 45.25 89 GLN A O 1
ATOM 660 N N . ARG A 1 90 ? 0.134 -18.457 -2.816 1.00 48.47 90 ARG A N 1
ATOM 661 C CA . ARG A 1 90 ? -1.065 -19.221 -3.156 1.00 48.47 90 ARG A CA 1
ATOM 662 C C . ARG A 1 90 ? -0.632 -20.443 -3.968 1.00 48.47 90 ARG A C 1
ATOM 664 O O . ARG A 1 90 ? -0.588 -20.424 -5.193 1.00 48.47 90 ARG A O 1
ATOM 671 N N . HIS A 1 91 ? -0.234 -21.488 -3.251 1.00 43.75 91 HIS A N 1
ATOM 672 C CA . HIS A 1 91 ? 0.034 -22.808 -3.800 1.00 43.75 91 HIS A CA 1
ATOM 673 C C . HIS A 1 91 ? -1.314 -23.440 -4.182 1.00 43.75 91 HIS A C 1
ATOM 675 O O . HIS A 1 91 ? -2.136 -23.757 -3.325 1.00 43.75 91 HIS A O 1
ATOM 681 N N . ARG A 1 92 ? -1.572 -23.539 -5.482 1.00 48.22 92 ARG A N 1
ATOM 682 C CA . ARG A 1 92 ? -2.626 -24.350 -6.103 1.00 48.22 92 ARG A CA 1
ATOM 683 C C . ARG A 1 92 ? -1.955 -24.920 -7.352 1.00 48.22 92 ARG A C 1
ATOM 685 O O . ARG A 1 92 ? -1.444 -24.125 -8.131 1.00 48.22 92 ARG A O 1
ATOM 692 N N . GLY A 1 93 ? -1.851 -26.208 -7.609 1.00 41.09 93 GLY A N 1
ATOM 693 C CA . GLY A 1 93 ? -2.212 -27.466 -6.966 1.00 41.09 93 GLY A CA 1
ATOM 694 C C . GLY A 1 93 ? -1.661 -28.537 -7.906 1.00 41.09 93 GLY A C 1
ATOM 695 O O . GLY A 1 93 ? -1.531 -28.214 -9.111 1.00 41.09 93 GLY A O 1
#

Sequence (93 aa):
MARKPKVGDEITLSATILKVMEDGVSSVSVPTYNFPLAIDTPQKAKVGQKVAISGFATRVDQEDGKVTVRIDGCGLVTVVIDSSLPRSQRHRG

Secondary structure (DSSP, 8-state):
--PPP-TT-EEEEEEEEEEE-TTSEEEEEETTEEEEEEEE--TT--TT-EEEEEEEEEEEETTTTEEEEEETTTEEEEEE--TTPPP------

pLDDT: mean 75.77, std 13.8, range [40.88, 89.38]

Radius of gyration: 13.68 Å; chains: 1; bounding box: 34×38×28 Å

Foldseek 3Di:
DQDQDDFFDKAKAKWFFQAQDPVQWTFTHGPQAPDTWIDRHDPPDDHGDIDIFIFGFHDADPVQQWTWGQGPPTGTTIGRCPSPGDDPPPDDD